Protein AF-A0A7V5R480-F1 (afdb_monomer)

Foldseek 3Di:
DVPVVVVVVVVVVVVPPDPDPDDDPDDDDPPPVPVVVVVLLVVLLVVLVVVVVVCVVVVVQVQEAEEDQEQQDQVDDDPVGHDPVSVSSSVSNQVNNVVVVHHYDPDDDPRYHYDDDHDDDDDDPPPDPDDDAQCPQLVVLVVVDDDDPDPPSVVSNVVSNVVSVVVVVVVD

Structure (mmCIF, N/CA/C/O backbone):
data_AF-A0A7V5R480-F1
#
_entry.id   AF-A0A7V5R480-F1
#
loop_
_atom_site.group_PDB
_atom_site.id
_atom_site.type_symbol
_atom_site.label_atom_id
_atom_site.label_alt_id
_atom_site.label_comp_id
_atom_site.label_asym_id
_atom_site.label_entity_id
_atom_site.label_seq_id
_atom_site.pdbx_PDB_ins_code
_atom_site.Cartn_x
_atom_site.Cartn_y
_atom_site.Cartn_z
_atom_site.occupancy
_atom_site.B_iso_or_equiv
_atom_site.auth_seq_id
_atom_site.auth_comp_id
_atom_site.auth_asym_id
_atom_site.auth_atom_id
_atom_site.pdbx_PDB_model_num
ATOM 1 N N . MET A 1 1 ? 41.348 -25.328 -59.068 1.00 50.47 1 MET A N 1
ATOM 2 C CA . MET A 1 1 ? 40.859 -25.604 -57.694 1.00 50.47 1 MET A CA 1
ATOM 3 C C . MET A 1 1 ? 39.945 -24.519 -57.096 1.00 50.47 1 MET A C 1
ATOM 5 O O . MET A 1 1 ? 39.160 -24.867 -56.230 1.00 50.47 1 MET A O 1
ATOM 9 N N . GLY A 1 2 ? 39.942 -23.255 -57.552 1.00 56.31 2 GLY A N 1
ATOM 10 C CA . GLY A 1 2 ? 39.141 -22.183 -56.912 1.00 56.31 2 GLY A CA 1
ATOM 11 C C . GLY A 1 2 ? 37.619 -22.189 -57.155 1.00 56.31 2 GLY A C 1
ATOM 12 O O . GLY A 1 2 ? 36.861 -21.689 -56.331 1.00 56.31 2 GLY A O 1
ATOM 13 N N . LYS A 1 3 ? 37.134 -22.790 -58.251 1.00 54.31 3 LYS A N 1
ATOM 14 C CA . LYS A 1 3 ? 35.715 -22.679 -58.655 1.00 54.31 3 LYS A 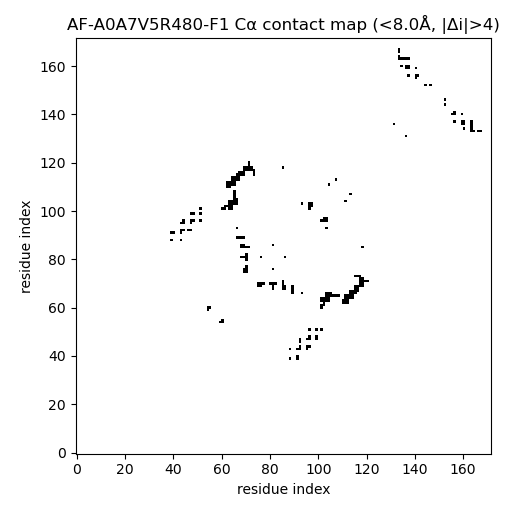CA 1
ATOM 15 C C . LYS A 1 3 ? 34.748 -23.516 -57.803 1.00 54.31 3 LYS A C 1
ATOM 17 O O . LYS A 1 3 ? 33.597 -23.137 -57.642 1.00 54.31 3 LYS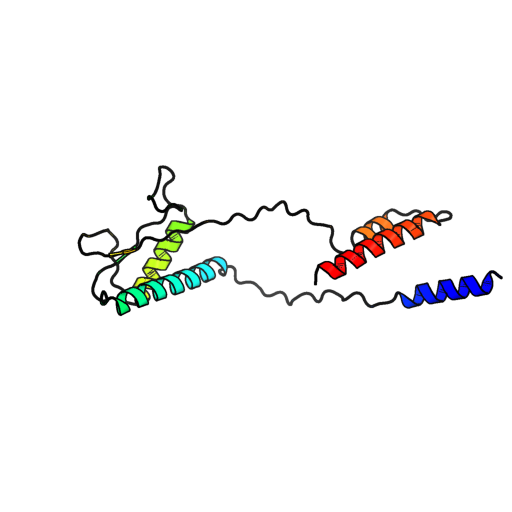 A O 1
ATOM 22 N N . ARG A 1 4 ? 35.233 -24.616 -57.210 1.00 59.25 4 ARG A N 1
ATOM 23 C CA . ARG A 1 4 ? 34.472 -25.446 -56.255 1.00 59.25 4 ARG A CA 1
ATOM 24 C C . ARG A 1 4 ? 34.374 -24.798 -54.869 1.00 59.25 4 ARG A C 1
ATOM 26 O O . ARG A 1 4 ? 33.351 -24.939 -54.216 1.00 59.25 4 ARG A O 1
ATOM 33 N N . TRP A 1 5 ? 35.393 -24.041 -54.459 1.00 59.22 5 TRP A N 1
ATOM 34 C CA . TRP A 1 5 ? 35.397 -23.334 -53.174 1.00 59.22 5 TRP A CA 1
ATOM 35 C C . TRP A 1 5 ? 34.466 -22.111 -53.189 1.00 59.22 5 TRP A C 1
ATOM 37 O O . TRP A 1 5 ? 33.709 -21.905 -52.246 1.00 59.22 5 TRP A O 1
ATOM 47 N N . LEU A 1 6 ? 34.422 -21.387 -54.315 1.00 63.50 6 LEU A N 1
ATOM 48 C CA . LEU A 1 6 ? 33.450 -20.310 -54.558 1.00 63.50 6 LEU A CA 1
ATOM 49 C C . LEU A 1 6 ? 31.994 -20.803 -54.519 1.00 63.50 6 LEU A C 1
ATOM 51 O O . LEU A 1 6 ? 31.127 -20.113 -53.993 1.00 63.50 6 LEU A O 1
ATOM 55 N N . LEU A 1 7 ? 31.731 -22.009 -55.032 1.00 65.56 7 LEU A N 1
ATOM 56 C CA . LEU A 1 7 ? 30.404 -22.631 -54.998 1.00 65.56 7 LEU A CA 1
ATOM 57 C C . LEU A 1 7 ? 29.980 -23.024 -53.576 1.00 65.56 7 LEU A C 1
ATOM 59 O O . LEU A 1 7 ? 28.844 -22.763 -53.196 1.00 65.56 7 LEU A O 1
ATOM 63 N N . CYS A 1 8 ? 30.886 -23.580 -52.767 1.00 64.81 8 CYS A N 1
ATOM 64 C CA . CYS A 1 8 ? 30.582 -23.889 -51.367 1.00 64.81 8 CYS A CA 1
ATOM 65 C C . CYS A 1 8 ? 30.339 -22.622 -50.531 1.00 64.81 8 CYS A C 1
ATOM 67 O O . CYS A 1 8 ? 29.415 -22.599 -49.723 1.00 64.81 8 CYS A O 1
ATOM 69 N N . LEU A 1 9 ? 31.112 -21.553 -50.758 1.00 67.25 9 LEU A N 1
ATOM 70 C CA . LEU A 1 9 ? 30.913 -20.268 -50.078 1.00 67.25 9 LEU A CA 1
ATOM 71 C C . LEU A 1 9 ? 29.559 -19.633 -50.448 1.00 67.25 9 LEU A C 1
ATOM 73 O O . LEU A 1 9 ? 28.859 -19.115 -49.581 1.00 67.25 9 LEU A O 1
ATOM 77 N N . ALA A 1 10 ? 29.159 -19.728 -51.720 1.00 65.44 10 ALA A N 1
ATOM 78 C CA . ALA A 1 10 ? 27.866 -19.237 -52.191 1.00 65.44 10 ALA A CA 1
ATOM 79 C C . ALA A 1 10 ? 26.682 -20.009 -51.579 1.00 65.44 10 ALA A C 1
ATOM 81 O O . ALA A 1 10 ? 25.678 -19.401 -51.222 1.00 65.44 10 ALA A O 1
ATOM 82 N N . VAL A 1 11 ? 26.802 -21.330 -51.402 1.00 66.19 11 VAL A N 1
ATOM 83 C CA . VAL A 1 11 ? 25.748 -22.156 -50.783 1.00 66.19 11 VAL A CA 1
ATOM 84 C C . VAL A 1 11 ? 25.563 -21.826 -49.296 1.00 66.19 11 VAL A C 1
ATOM 86 O O . VAL A 1 11 ? 24.430 -21.775 -48.824 1.00 66.19 11 VAL A O 1
ATOM 89 N N . VAL A 1 12 ? 26.643 -21.526 -48.566 1.00 65.69 12 VAL A N 1
ATOM 90 C CA . VAL A 1 12 ? 26.566 -21.124 -47.148 1.00 65.69 12 VAL A CA 1
ATOM 91 C C . VAL A 1 12 ? 25.926 -19.738 -46.980 1.00 65.69 12 VAL A C 1
ATOM 93 O O . VAL A 1 12 ? 25.145 -19.538 -46.054 1.00 65.69 12 VAL A O 1
ATOM 96 N N . LEU A 1 13 ? 26.178 -18.802 -47.903 1.00 61.88 13 LEU A N 1
ATOM 97 C CA . LEU A 1 13 ? 25.577 -17.459 -47.885 1.00 61.88 13 LEU A CA 1
ATOM 98 C C . LEU A 1 13 ? 24.061 -17.460 -48.148 1.00 61.88 13 LEU A C 1
ATOM 100 O O . LEU A 1 13 ? 23.354 -16.617 -47.604 1.00 61.88 13 LEU A O 1
ATOM 104 N N . VAL A 1 14 ? 23.546 -18.408 -48.939 1.00 62.72 14 VAL A N 1
ATOM 105 C CA . VAL A 1 14 ? 22.102 -18.506 -49.243 1.00 62.72 14 VAL A CA 1
ATOM 106 C C . VAL A 1 14 ? 21.334 -19.292 -48.167 1.00 62.72 14 VAL A C 1
ATOM 108 O O . VAL A 1 14 ? 20.139 -19.073 -47.977 1.00 62.72 14 VAL A O 1
ATOM 111 N N . ALA A 1 15 ? 22.006 -20.159 -47.404 1.00 59.59 15 ALA A N 1
ATOM 112 C CA . ALA A 1 15 ? 21.390 -20.908 -46.304 1.00 59.59 15 ALA A CA 1
ATOM 113 C C . ALA A 1 15 ? 21.104 -20.057 -45.045 1.00 59.59 15 ALA A C 1
ATOM 115 O O . ALA A 1 15 ? 20.364 -20.497 -44.169 1.00 59.59 15 ALA A O 1
ATOM 116 N N . GLY A 1 16 ? 21.648 -18.836 -44.958 1.00 53.25 16 GLY A N 1
ATOM 117 C CA . GLY A 1 16 ? 21.462 -17.911 -43.831 1.00 53.25 16 GLY A CA 1
ATOM 118 C C . GLY A 1 16 ? 20.161 -17.098 -43.846 1.00 53.25 16 GLY A C 1
ATOM 119 O O . GLY A 1 16 ? 19.945 -16.282 -42.954 1.00 53.25 16 GLY A O 1
ATOM 120 N N . CYS A 1 17 ? 19.271 -17.294 -44.824 1.00 57.28 17 CYS A N 1
ATOM 121 C CA . CYS A 1 17 ? 17.961 -16.637 -44.865 1.00 57.28 17 CYS A CA 1
ATOM 122 C C . CYS A 1 17 ? 16.957 -17.275 -43.881 1.00 57.28 17 CYS A C 1
ATOM 124 O O . CYS A 1 17 ? 15.856 -17.664 -44.270 1.00 57.28 17 CYS A O 1
ATOM 126 N N . SER A 1 18 ? 17.302 -17.383 -42.596 1.00 56.88 18 SER A N 1
ATOM 127 C CA . SER A 1 18 ? 16.302 -17.644 -41.560 1.00 56.88 18 SER A CA 1
ATOM 128 C C . SER A 1 18 ? 15.496 -16.366 -41.344 1.00 56.88 18 SER A C 1
ATOM 130 O O . SER A 1 18 ? 16.062 -15.317 -41.034 1.00 56.88 18 SER A O 1
ATOM 132 N N . ARG A 1 19 ? 14.174 -16.434 -41.535 1.00 56.41 19 ARG A N 1
ATOM 133 C CA . ARG A 1 19 ? 13.245 -15.341 -41.218 1.00 56.41 19 ARG A CA 1
ATOM 134 C C . ARG A 1 19 ? 13.451 -14.947 -39.753 1.00 56.41 19 ARG A C 1
ATOM 136 O O . ARG A 1 19 ? 13.057 -15.693 -38.863 1.00 56.41 19 ARG A O 1
ATOM 143 N N . ILE A 1 20 ? 14.076 -13.795 -39.519 1.00 56.69 20 ILE A N 1
ATOM 144 C CA . ILE A 1 20 ? 14.134 -13.178 -38.192 1.00 56.69 20 ILE A CA 1
ATOM 145 C C . ILE A 1 20 ? 12.674 -12.987 -37.756 1.00 56.69 20 ILE A C 1
ATOM 147 O O . ILE A 1 20 ? 11.904 -12.426 -38.545 1.00 56.69 20 ILE A O 1
ATOM 151 N N . PRO A 1 21 ? 12.254 -13.489 -36.580 1.00 52.66 21 PRO A N 1
ATOM 152 C CA . PRO A 1 21 ? 10.888 -13.311 -36.115 1.00 52.66 21 PRO A CA 1
ATOM 153 C C . PRO A 1 21 ? 10.589 -11.815 -36.062 1.00 52.66 21 PRO A C 1
ATOM 155 O O . PRO A 1 21 ? 11.196 -11.054 -35.312 1.00 52.66 21 PRO A O 1
ATOM 158 N N . GLN A 1 22 ? 9.697 -11.387 -36.951 1.00 56.41 22 GLN A N 1
ATOM 159 C CA . GLN A 1 22 ? 9.316 -9.995 -37.075 1.00 56.41 22 GLN A CA 1
ATOM 160 C C . GLN A 1 22 ? 8.467 -9.665 -35.841 1.00 56.41 22 GLN A C 1
ATOM 162 O O . GLN A 1 22 ? 7.468 -10.355 -35.618 1.00 56.41 22 GLN A O 1
ATOM 167 N N . PRO A 1 23 ? 8.848 -8.676 -35.014 1.00 49.12 23 PRO A N 1
ATOM 168 C CA . PRO A 1 23 ? 8.077 -8.339 -33.829 1.00 49.12 23 PRO A CA 1
ATOM 169 C C . PRO A 1 23 ? 6.687 -7.889 -34.278 1.00 49.12 23 PRO A C 1
ATOM 171 O O . PRO A 1 23 ? 6.529 -6.829 -34.884 1.00 49.12 23 PRO A O 1
ATOM 174 N N . SER A 1 24 ? 5.670 -8.711 -34.018 1.00 66.88 24 SER A N 1
ATOM 175 C CA . SER A 1 24 ? 4.284 -8.287 -34.157 1.00 66.88 24 SER A CA 1
ATOM 176 C C . SER A 1 24 ? 4.052 -7.210 -33.109 1.00 66.88 24 SER A C 1
ATOM 178 O O . SER A 1 24 ? 4.167 -7.480 -31.910 1.00 66.88 24 SER A O 1
ATOM 180 N N . SER A 1 25 ? 3.764 -5.983 -33.538 1.00 59.22 25 SER A N 1
ATOM 181 C CA . SER A 1 25 ? 3.315 -4.959 -32.608 1.00 59.22 25 SER A CA 1
ATOM 182 C C . SER A 1 25 ? 2.041 -5.466 -31.941 1.00 59.22 25 SER A C 1
ATOM 184 O O . SER A 1 25 ? 1.058 -5.795 -32.607 1.00 59.22 25 SER A O 1
ATOM 186 N N . TYR A 1 26 ? 2.068 -5.568 -30.612 1.00 61.66 26 TYR A N 1
ATOM 187 C CA . TYR A 1 26 ? 0.842 -5.749 -29.851 1.00 61.66 26 TYR A CA 1
ATOM 188 C C . TYR A 1 26 ? -0.124 -4.639 -30.265 1.00 61.66 26 TYR A C 1
ATOM 190 O O . TYR A 1 26 ? 0.265 -3.470 -30.358 1.00 61.66 26 TYR A O 1
ATOM 198 N N . SER A 1 27 ? -1.371 -5.007 -30.551 1.00 54.47 27 SER A N 1
ATOM 199 C CA . SER A 1 27 ? -2.434 -4.046 -30.825 1.00 54.47 27 SER A CA 1
ATOM 200 C C . SER A 1 27 ? -2.442 -2.994 -29.720 1.00 54.47 27 SER A C 1
ATOM 202 O O . SER A 1 27 ? -2.546 -3.339 -28.541 1.00 54.47 27 SER A O 1
ATOM 204 N N . PHE A 1 28 ? -2.282 -1.726 -30.100 1.00 55.00 28 PHE A N 1
ATOM 205 C CA . PHE A 1 28 ? -2.190 -0.611 -29.167 1.00 55.00 28 PHE A CA 1
ATOM 206 C C . PHE A 1 28 ? -3.502 -0.507 -28.379 1.00 55.00 28 PHE A C 1
ATOM 208 O O . PHE A 1 28 ? -4.503 0.005 -28.878 1.00 55.00 28 PHE A O 1
ATOM 215 N N . SER A 1 29 ? -3.511 -1.035 -27.156 1.00 64.81 29 SER A N 1
ATOM 216 C CA . SER A 1 29 ? -4.615 -0.841 -26.224 1.00 64.81 29 SER A CA 1
ATOM 217 C C . SER A 1 29 ? -4.439 0.526 -25.582 1.00 64.81 29 SER A C 1
ATOM 219 O O . SER A 1 29 ? -3.385 0.821 -25.014 1.00 64.81 29 SER A O 1
ATOM 221 N N . GLN A 1 30 ? -5.455 1.384 -25.678 1.00 59.59 30 GLN A N 1
ATOM 222 C CA . GLN A 1 30 ? -5.470 2.618 -24.905 1.00 59.59 30 GLN A CA 1
ATOM 223 C C . GLN A 1 30 ? -5.660 2.249 -23.437 1.00 59.59 30 GLN A C 1
ATOM 225 O O . GLN A 1 30 ? -6.773 2.041 -22.958 1.00 59.59 30 GLN A O 1
ATOM 230 N N . GLN A 1 31 ? -4.540 2.122 -22.733 1.00 55.81 31 GLN A N 1
ATOM 231 C CA . GLN A 1 31 ? -4.501 1.916 -21.298 1.00 55.81 31 GLN A CA 1
ATOM 232 C C . GLN A 1 31 ? -5.196 3.115 -20.645 1.00 55.81 31 GLN A C 1
ATOM 234 O O . GLN A 1 31 ? -4.633 4.210 -20.582 1.00 55.81 31 GLN A O 1
ATOM 239 N N . GLN A 1 32 ? -6.446 2.927 -20.211 1.00 54.09 32 GLN A N 1
ATOM 240 C CA . GLN A 1 32 ? -7.179 3.926 -19.439 1.00 54.09 32 GLN A CA 1
ATOM 241 C C . GLN A 1 32 ? -6.282 4.346 -18.274 1.00 54.09 32 GLN A C 1
ATOM 243 O O . GLN A 1 32 ? -5.910 3.521 -17.435 1.00 54.09 32 GLN A O 1
ATOM 248 N N . LYS A 1 33 ? -5.872 5.618 -18.240 1.00 51.94 33 LYS A N 1
ATOM 249 C CA . LYS A 1 33 ? -5.021 6.161 -17.176 1.00 51.94 33 LYS A CA 1
ATOM 250 C C . LYS A 1 33 ? -5.851 6.358 -15.901 1.00 51.94 33 LYS A C 1
ATOM 252 O O . LYS A 1 33 ? -6.131 7.468 -15.484 1.00 51.94 33 LYS A O 1
ATOM 257 N N . MET A 1 34 ? -6.239 5.230 -15.314 1.00 50.50 34 MET A N 1
ATOM 258 C CA . MET A 1 34 ? -6.670 5.017 -13.929 1.00 50.50 34 MET A CA 1
ATOM 259 C C . MET A 1 34 ? -6.157 3.667 -13.386 1.00 50.50 34 MET A C 1
ATOM 261 O O . MET A 1 34 ? -6.497 3.278 -12.273 1.00 50.50 34 MET A O 1
ATOM 265 N N . GLN A 1 35 ? -5.318 2.935 -14.133 1.00 59.31 35 GLN A N 1
ATOM 266 C CA . GLN A 1 35 ? -4.865 1.602 -13.715 1.00 59.31 35 GLN A CA 1
ATOM 267 C C . GLN A 1 35 ? -4.070 1.604 -12.405 1.00 59.31 35 GLN A C 1
ATOM 269 O O . GLN A 1 35 ? -4.233 0.692 -11.603 1.00 59.31 35 GLN A O 1
ATOM 274 N N . ALA A 1 36 ? -3.257 2.634 -12.146 1.00 66.44 36 ALA A N 1
ATOM 275 C CA . ALA A 1 36 ? -2.473 2.700 -10.912 1.00 66.44 36 ALA A CA 1
ATOM 276 C C . ALA A 1 36 ? -3.369 2.746 -9.658 1.00 66.44 36 ALA A C 1
ATOM 278 O O . ALA A 1 36 ? -3.137 1.985 -8.725 1.00 66.44 36 ALA A O 1
ATOM 279 N N . ALA A 1 37 ? -4.433 3.559 -9.676 1.00 73.06 37 ALA A N 1
ATOM 280 C CA . ALA A 1 37 ? -5.390 3.643 -8.571 1.00 73.06 37 ALA A CA 1
ATOM 281 C C . ALA A 1 37 ? -6.231 2.363 -8.437 1.00 73.06 37 ALA A C 1
ATOM 283 O O . ALA A 1 37 ? -6.454 1.882 -7.328 1.00 73.06 37 ALA A O 1
ATOM 284 N N . TYR A 1 38 ? -6.638 1.766 -9.563 1.00 82.88 38 TYR A N 1
ATOM 285 C CA . TYR A 1 38 ? -7.381 0.505 -9.554 1.00 82.88 38 TYR A CA 1
ATOM 286 C C . TYR A 1 38 ? -6.582 -0.635 -8.904 1.00 82.88 38 TYR A C 1
ATOM 288 O O . TYR A 1 38 ? -7.116 -1.374 -8.081 1.00 82.88 38 TYR A O 1
ATOM 296 N N . HIS A 1 39 ? -5.282 -0.751 -9.196 1.00 82.88 39 HIS A N 1
ATOM 297 C CA . HIS A 1 39 ? -4.436 -1.763 -8.558 1.00 82.88 39 HIS A CA 1
ATOM 298 C C . HIS A 1 39 ? -4.341 -1.586 -7.038 1.00 82.88 39 HIS A C 1
ATOM 300 O O . HIS A 1 39 ? -4.330 -2.578 -6.309 1.00 82.88 39 HIS A O 1
ATOM 306 N N . TRP A 1 40 ? -4.317 -0.347 -6.541 1.00 86.62 40 TRP A N 1
ATOM 307 C CA . TRP A 1 40 ? -4.338 -0.090 -5.098 1.00 86.62 40 TRP A CA 1
ATOM 308 C C . TRP A 1 40 ? -5.671 -0.497 -4.483 1.00 86.62 40 TRP A C 1
ATOM 310 O O . TRP A 1 40 ? -5.691 -1.034 -3.380 1.00 86.62 40 TRP A O 1
ATOM 320 N N . GLN A 1 41 ? -6.771 -0.308 -5.213 1.00 89.56 41 GLN A N 1
ATOM 321 C CA . GLN A 1 41 ? -8.104 -0.697 -4.764 1.00 89.56 41 GLN A CA 1
ATOM 322 C C . GLN A 1 41 ? -8.249 -2.207 -4.639 1.00 89.56 41 GLN A C 1
ATOM 324 O O . GLN A 1 41 ? -8.817 -2.670 -3.654 1.00 89.56 41 GLN A O 1
ATOM 329 N N . VAL A 1 42 ? -7.696 -2.966 -5.587 1.00 91.81 42 VAL A N 1
ATOM 330 C CA . VAL A 1 42 ? -7.648 -4.431 -5.506 1.00 91.81 42 VAL A CA 1
ATOM 331 C C . VAL A 1 42 ? -6.853 -4.877 -4.277 1.00 91.81 42 VAL A C 1
ATOM 333 O O . VAL A 1 42 ? -7.334 -5.716 -3.522 1.00 91.81 42 VAL A O 1
ATOM 336 N N . LEU A 1 43 ? -5.682 -4.277 -4.031 1.00 90.75 43 LEU A N 1
ATOM 337 C CA . LEU A 1 43 ? -4.859 -4.605 -2.863 1.00 90.75 43 LEU A CA 1
ATOM 338 C C . LEU A 1 43 ? -5.558 -4.246 -1.542 1.00 90.75 43 LEU A C 1
ATOM 340 O O . LEU A 1 43 ? -5.567 -5.042 -0.612 1.00 90.75 43 LEU A O 1
ATOM 344 N N . ALA A 1 44 ? -6.163 -3.062 -1.453 1.00 93.44 44 ALA A N 1
ATOM 345 C CA . ALA A 1 44 ? -6.899 -2.641 -0.264 1.00 93.44 44 ALA A CA 1
ATOM 346 C C . ALA A 1 44 ? -8.125 -3.527 -0.005 1.00 93.44 44 ALA A C 1
ATOM 348 O O . ALA A 1 44 ? -8.444 -3.798 1.148 1.00 93.44 44 ALA A O 1
ATOM 349 N N . ASN A 1 45 ? -8.792 -3.994 -1.064 1.00 95.50 45 ASN A N 1
ATOM 350 C CA . ASN A 1 45 ? -9.914 -4.919 -0.958 1.00 95.50 45 ASN A CA 1
ATOM 351 C C . ASN A 1 45 ? -9.476 -6.284 -0.408 1.00 95.50 45 ASN A C 1
ATOM 353 O O . ASN A 1 45 ? -10.117 -6.799 0.498 1.00 95.50 45 ASN A O 1
ATOM 357 N N . ASP A 1 46 ? -8.365 -6.829 -0.907 1.00 95.50 46 ASP A N 1
ATOM 358 C CA . ASP A 1 46 ? -7.781 -8.087 -0.417 1.00 95.50 46 ASP A CA 1
ATOM 359 C C . ASP A 1 46 ? -7.371 -7.992 1.064 1.00 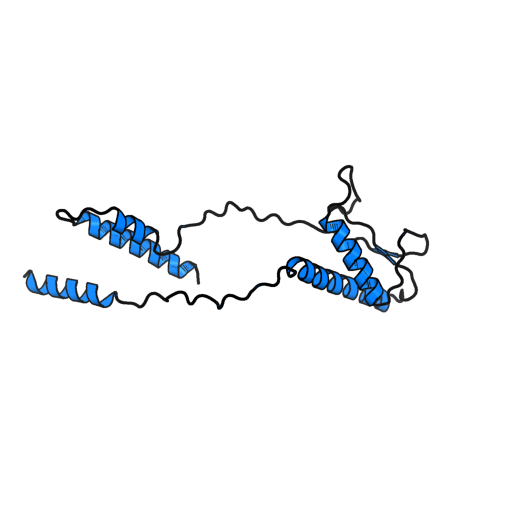95.50 46 ASP A C 1
ATOM 361 O O . ASP A 1 46 ? -7.724 -8.843 1.881 1.00 95.50 46 ASP A O 1
ATOM 365 N N . VAL A 1 47 ? -6.708 -6.897 1.451 1.00 94.44 47 VAL A N 1
ATOM 366 C CA . VAL A 1 47 ? -6.331 -6.657 2.853 1.00 94.44 47 VAL A CA 1
ATOM 367 C C . VAL A 1 47 ? -7.567 -6.484 3.742 1.00 94.44 47 VAL A C 1
ATOM 369 O O . VAL A 1 47 ? -7.598 -7.011 4.854 1.00 94.44 47 VAL A O 1
ATOM 372 N N . ALA A 1 48 ? -8.597 -5.775 3.275 1.00 95.75 48 ALA A N 1
ATOM 373 C CA . ALA A 1 48 ? -9.842 -5.609 4.021 1.00 95.75 48 ALA A CA 1
ATOM 374 C C . ALA A 1 48 ? -10.592 -6.939 4.203 1.00 95.75 48 ALA A C 1
ATOM 376 O O . ALA A 1 48 ? -11.078 -7.200 5.303 1.00 95.75 48 ALA A O 1
ATOM 377 N N . ASP A 1 49 ? -10.627 -7.799 3.181 1.00 96.12 49 ASP A N 1
ATOM 378 C CA . ASP A 1 49 ? -11.207 -9.144 3.271 1.00 96.12 49 ASP A CA 1
ATOM 379 C C . ASP A 1 49 ? -10.441 -10.018 4.274 1.00 96.12 49 ASP A C 1
ATOM 381 O O . ASP A 1 49 ? -11.028 -10.659 5.151 1.00 96.12 49 ASP A O 1
ATOM 385 N N . GLN A 1 50 ? -9.105 -9.958 4.247 1.00 95.19 50 GLN A N 1
ATOM 386 C CA . GLN A 1 50 ? -8.275 -10.649 5.228 1.00 95.19 50 GLN A CA 1
ATOM 387 C C . GLN A 1 50 ? -8.558 -10.161 6.657 1.00 95.19 50 GLN A C 1
ATOM 389 O O . GLN A 1 50 ? -8.715 -10.981 7.562 1.00 95.19 50 GLN A O 1
ATOM 394 N N . ILE A 1 51 ? -8.684 -8.851 6.880 1.00 94.31 51 ILE A N 1
ATOM 395 C CA . ILE A 1 51 ? -9.045 -8.306 8.197 1.00 94.31 51 ILE A CA 1
ATOM 396 C C . ILE A 1 51 ? -10.441 -8.786 8.605 1.00 94.31 51 ILE A C 1
ATOM 398 O O . ILE A 1 51 ? -10.608 -9.285 9.718 1.00 94.31 51 ILE A O 1
ATOM 402 N N . ASN A 1 52 ? -11.426 -8.685 7.713 1.00 94.81 52 ASN A N 1
ATOM 403 C CA . ASN A 1 52 ? -12.799 -9.101 7.978 1.00 94.81 52 ASN A CA 1
ATOM 404 C C . ASN A 1 52 ? -12.876 -10.590 8.352 1.00 94.81 52 ASN A C 1
ATOM 406 O O . ASN A 1 52 ? -13.468 -10.943 9.369 1.00 94.81 52 ASN A O 1
ATOM 410 N N . SER A 1 53 ? -12.196 -11.468 7.612 1.00 95.06 53 SER A N 1
ATOM 411 C CA . SER A 1 53 ? -12.143 -12.904 7.922 1.00 95.06 53 SER A CA 1
ATOM 412 C C . SER A 1 53 ? -11.530 -13.197 9.302 1.00 95.06 53 SER A C 1
ATOM 414 O O . SER A 1 53 ? -12.010 -14.067 10.039 1.00 95.06 53 SER A O 1
ATOM 416 N N . VAL A 1 54 ? -10.512 -12.432 9.716 1.00 94.25 54 VAL A N 1
ATOM 417 C CA . VAL A 1 54 ? -9.925 -12.532 11.060 1.00 94.25 54 VAL A CA 1
ATOM 418 C C . VAL A 1 54 ? -10.900 -12.039 12.132 1.00 94.25 54 VAL A C 1
ATOM 420 O O . VAL A 1 54 ? -11.010 -12.667 13.186 1.00 94.25 54 VAL A O 1
ATOM 423 N N . LEU A 1 55 ? -11.637 -10.956 11.882 1.00 93.62 55 LEU A N 1
ATOM 424 C CA . LEU A 1 55 ? -12.647 -10.449 12.816 1.00 93.62 55 LEU A CA 1
ATOM 425 C C . LEU A 1 55 ? -13.798 -11.443 12.987 1.00 93.62 55 LEU A C 1
ATOM 427 O O . LEU A 1 55 ? -14.179 -11.738 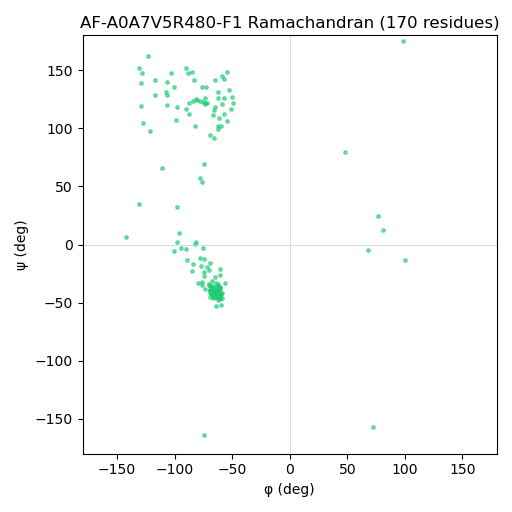14.119 1.00 93.62 55 LEU A O 1
ATOM 431 N N . VAL A 1 56 ? -14.290 -12.019 11.887 1.00 93.56 56 VAL A N 1
ATOM 432 C CA . VAL A 1 56 ? -15.331 -13.056 11.886 1.00 93.56 56 VAL A CA 1
ATOM 433 C C . VAL A 1 56 ? -14.864 -14.281 12.673 1.00 93.56 56 VAL A C 1
ATOM 435 O O . VAL A 1 56 ? -15.545 -14.718 13.597 1.00 93.56 56 VAL A O 1
ATOM 438 N N . SER A 1 57 ? -13.680 -14.813 12.355 1.00 94.00 57 SER A N 1
ATOM 439 C CA . SER A 1 57 ? -13.158 -16.029 13.000 1.00 94.00 57 SER A CA 1
ATOM 440 C C . SER A 1 57 ? -12.880 -15.858 14.494 1.00 94.00 57 SER A C 1
ATOM 442 O O . SER A 1 57 ? -12.972 -16.825 15.248 1.00 94.00 57 SER A O 1
ATOM 444 N N . ARG A 1 58 ? -12.565 -14.637 14.938 1.00 93.19 58 ARG A N 1
ATOM 445 C CA . ARG A 1 58 ? -12.330 -14.316 16.352 1.00 93.19 58 ARG A CA 1
ATOM 446 C C . ARG A 1 58 ? -13.566 -13.788 17.089 1.00 93.19 58 ARG A C 1
ATOM 448 O O . ARG A 1 58 ? -13.475 -13.559 18.291 1.00 93.19 58 ARG A O 1
ATOM 455 N N . GLY A 1 59 ? -14.700 -13.613 16.407 1.00 91.06 59 GLY A N 1
ATOM 456 C CA . GLY A 1 59 ? -15.954 -13.150 17.011 1.00 91.06 59 GLY A CA 1
ATOM 457 C C . GLY A 1 59 ? -16.018 -11.645 17.311 1.00 91.06 59 GLY A C 1
ATOM 458 O O . GLY A 1 59 ? -16.776 -11.237 18.183 1.00 91.06 59 GLY A O 1
ATOM 459 N N . TYR A 1 60 ? -15.250 -10.812 16.603 1.00 91.06 60 TYR A N 1
ATOM 460 C CA . TYR A 1 60 ? -15.190 -9.352 16.793 1.00 91.06 60 TYR A CA 1
ATOM 461 C C . TYR A 1 60 ? -16.064 -8.559 15.802 1.00 91.06 60 TYR A C 1
ATOM 463 O O . TYR A 1 60 ? -15.710 -7.445 15.425 1.00 91.06 60 TYR A O 1
ATOM 471 N N . LEU A 1 61 ? -17.203 -9.109 15.372 1.00 86.31 61 LEU A N 1
ATOM 472 C CA . LEU A 1 61 ? -18.061 -8.502 14.338 1.00 86.31 61 LEU A CA 1
ATOM 473 C C . LEU A 1 61 ? -18.602 -7.116 14.725 1.00 86.31 61 LEU A C 1
ATOM 475 O O . LEU A 1 61 ? -18.614 -6.207 13.902 1.00 86.31 61 LEU A O 1
ATOM 479 N N . ASP A 1 62 ? -18.994 -6.943 15.989 1.00 87.81 62 ASP A N 1
ATOM 480 C CA . ASP A 1 62 ? -19.567 -5.686 16.490 1.00 87.81 62 ASP A CA 1
ATOM 481 C C . ASP A 1 62 ? -18.509 -4.718 17.042 1.00 87.81 62 ASP A C 1
ATOM 483 O O . ASP A 1 62 ? -18.827 -3.606 17.470 1.00 87.81 62 ASP A O 1
ATOM 487 N N . THR A 1 63 ? -17.239 -5.135 17.081 1.00 90.56 63 THR A N 1
ATOM 488 C CA . THR A 1 63 ? -16.181 -4.328 17.693 1.00 90.56 63 THR A CA 1
ATOM 489 C C . THR A 1 63 ? -15.656 -3.307 16.689 1.00 90.56 63 THR A C 1
ATOM 491 O O . THR A 1 63 ? -15.187 -3.698 15.618 1.00 90.56 63 THR A O 1
ATOM 494 N N . PRO A 1 64 ? -15.690 -2.000 17.007 1.00 92.88 64 PRO A N 1
ATOM 495 C CA . PRO A 1 64 ? -15.235 -0.987 16.077 1.00 92.88 64 PRO A CA 1
ATOM 496 C C . PRO A 1 64 ? -13.737 -1.108 15.790 1.00 92.88 64 PRO A C 1
ATOM 498 O O . PRO A 1 64 ? -12.931 -1.333 16.690 1.00 92.88 64 PRO A O 1
ATOM 501 N N . VAL A 1 65 ? -13.348 -0.875 14.543 1.00 94.38 65 VAL A N 1
ATOM 502 C CA . VAL A 1 65 ? -11.959 -0.887 14.091 1.00 94.38 65 VAL A CA 1
ATOM 503 C C . VAL A 1 65 ? -11.482 0.535 13.812 1.00 94.38 65 VAL A C 1
ATOM 505 O O . VAL A 1 65 ? -12.131 1.311 13.113 1.00 94.38 65 VAL A O 1
ATOM 508 N N . TYR A 1 66 ? -10.319 0.880 14.348 1.00 94.56 66 TYR A N 1
ATOM 509 C CA . TYR A 1 66 ? -9.572 2.081 14.007 1.00 94.56 66 TYR A CA 1
ATOM 510 C C . TYR A 1 66 ? -8.354 1.693 13.166 1.00 94.56 66 TYR A C 1
ATOM 512 O O . TYR A 1 66 ? -7.483 0.944 13.618 1.00 94.56 66 TYR A O 1
ATOM 520 N N . VAL A 1 67 ? -8.280 2.220 11.946 1.00 93.31 67 VAL A N 1
ATOM 521 C CA . VAL A 1 67 ? -7.139 2.009 11.053 1.00 93.31 67 VAL A CA 1
ATOM 522 C C . VAL A 1 67 ? -6.088 3.075 11.348 1.00 93.31 67 VAL A C 1
ATOM 524 O O . VAL A 1 67 ? -6.290 4.263 11.102 1.00 93.31 67 VAL A O 1
ATOM 527 N N . LYS A 1 68 ? -4.941 2.662 11.884 1.00 90.25 68 LYS A N 1
ATOM 528 C CA . LYS A 1 68 ? -3.832 3.573 12.173 1.00 90.25 68 LYS A CA 1
ATOM 529 C C . LYS A 1 68 ? -3.108 3.934 10.874 1.00 90.25 68 LYS A C 1
ATOM 531 O O . LYS A 1 68 ? -2.814 3.053 10.073 1.00 90.25 68 LYS A O 1
ATOM 536 N N . HIS A 1 69 ? -2.789 5.212 10.671 1.00 87.19 69 HIS A N 1
ATOM 537 C CA . HIS A 1 69 ? -1.956 5.626 9.539 1.00 87.19 69 HIS A CA 1
ATOM 538 C C . HIS A 1 69 ? -0.558 4.996 9.618 1.00 87.19 69 HIS A C 1
ATOM 540 O O . HIS A 1 69 ? 0.104 5.052 10.661 1.00 87.19 69 HIS A O 1
ATOM 546 N N . SER A 1 70 ? -0.122 4.408 8.502 1.00 82.56 70 SER A N 1
ATOM 547 C CA . SER A 1 70 ? 1.243 3.911 8.330 1.00 82.56 70 SER A CA 1
ATOM 548 C C . SER A 1 70 ? 2.160 5.040 7.868 1.00 82.56 70 SER A C 1
ATOM 550 O O . SER A 1 70 ? 1.727 5.951 7.174 1.00 82.56 70 SER A O 1
ATOM 552 N N . CYS A 1 71 ? 3.426 4.977 8.264 1.00 78.31 71 CYS A N 1
ATOM 553 C CA . CYS A 1 71 ? 4.466 5.931 7.861 1.00 78.31 71 CYS A CA 1
ATOM 554 C C . CYS A 1 71 ? 5.714 5.189 7.368 1.00 78.31 71 CYS A C 1
ATOM 556 O O . CYS A 1 71 ? 6.847 5.539 7.695 1.00 78.31 71 CYS A O 1
ATOM 558 N N . GLY A 1 72 ? 5.506 4.047 6.707 1.00 70.56 72 GLY A N 1
ATOM 559 C CA . GLY A 1 72 ? 6.563 3.121 6.288 1.00 70.56 72 GLY A CA 1
ATOM 560 C C . GLY A 1 72 ? 7.301 2.384 7.420 1.00 70.56 72 GLY A C 1
ATOM 561 O O . GLY A 1 72 ? 8.135 1.511 7.156 1.00 70.56 72 GLY A O 1
ATOM 562 N N . GLN A 1 73 ? 7.004 2.694 8.686 1.00 65.69 73 GLN A N 1
ATOM 563 C CA . GLN A 1 73 ? 7.683 2.154 9.865 1.00 65.69 73 GLN A CA 1
ATOM 564 C C . GLN A 1 73 ? 6.686 1.605 10.899 1.00 65.69 73 GLN A C 1
ATOM 566 O O . GLN A 1 73 ? 5.679 2.252 11.183 1.00 65.69 73 GLN A O 1
ATOM 571 N N . PRO A 1 74 ? 6.982 0.451 11.530 1.00 59.28 74 PRO A N 1
ATOM 572 C CA . PRO A 1 74 ? 6.096 -0.160 12.527 1.00 59.28 74 PRO A CA 1
ATOM 573 C C . PRO A 1 74 ? 6.025 0.632 13.847 1.00 59.28 74 PRO A C 1
ATOM 575 O O . PRO A 1 74 ? 5.060 0.513 14.595 1.00 59.28 74 PRO A O 1
ATOM 578 N N . ALA A 1 75 ? 7.033 1.459 14.146 1.00 64.94 75 ALA A N 1
ATOM 579 C CA . ALA A 1 75 ? 7.130 2.201 15.406 1.00 64.94 75 ALA A CA 1
ATOM 580 C C . ALA A 1 75 ? 6.302 3.504 15.437 1.00 64.94 75 ALA A C 1
ATOM 582 O O . ALA A 1 75 ? 6.282 4.193 16.456 1.00 64.94 75 ALA A O 1
ATOM 583 N N . GLY A 1 76 ? 5.588 3.827 14.354 1.00 66.88 76 GLY A N 1
ATOM 584 C CA . GLY A 1 76 ? 4.843 5.076 14.200 1.00 66.88 76 GLY A CA 1
ATOM 585 C C . GLY A 1 76 ? 5.592 6.128 13.383 1.00 66.88 76 GLY A C 1
ATOM 586 O O . GLY A 1 76 ? 6.728 5.933 12.959 1.00 66.88 76 GLY A O 1
ATOM 587 N N . CYS A 1 77 ? 4.906 7.237 13.129 1.00 72.44 77 CYS A N 1
ATOM 588 C CA . CYS A 1 77 ? 5.393 8.309 12.272 1.00 72.44 77 CYS A CA 1
ATOM 589 C C . CYS A 1 77 ? 6.462 9.134 12.989 1.00 72.44 77 CYS A C 1
ATOM 591 O O . CYS A 1 77 ? 6.220 9.673 14.070 1.00 72.44 77 CYS A O 1
ATOM 593 N N . GLY A 1 78 ? 7.649 9.224 12.386 1.00 70.81 78 GLY A N 1
ATOM 594 C CA . GLY A 1 78 ? 8.701 10.139 12.822 1.00 70.81 78 GLY A CA 1
ATOM 595 C C . GLY A 1 78 ? 8.392 11.593 12.445 1.00 70.81 78 GLY A C 1
ATOM 596 O O . GLY A 1 78 ? 7.277 11.940 12.063 1.00 70.81 78 GLY A O 1
ATOM 597 N N . LYS A 1 79 ? 9.415 12.455 12.491 1.00 71.62 79 LYS A N 1
ATOM 598 C CA . LYS A 1 79 ? 9.291 13.879 12.110 1.00 71.62 79 LYS A CA 1
ATOM 599 C C . LYS A 1 79 ? 8.862 14.095 10.654 1.00 71.62 79 LYS A C 1
ATOM 601 O O . LYS A 1 79 ? 8.378 15.170 10.328 1.00 71.62 79 LYS A O 1
ATOM 606 N N . GLU A 1 80 ? 9.064 13.092 9.805 1.00 70.38 80 GLU A N 1
ATOM 607 C CA . GLU A 1 80 ? 8.760 13.136 8.371 1.00 70.38 80 GLU A CA 1
ATOM 608 C C . GLU A 1 80 ? 7.261 12.959 8.062 1.00 70.38 80 GLU A C 1
ATOM 610 O O . GLU A 1 80 ? 6.844 13.260 6.950 1.00 70.38 80 GLU A O 1
ATOM 615 N N . GLY A 1 81 ? 6.440 12.557 9.044 1.00 75.81 81 GLY A N 1
ATOM 616 C CA . GLY A 1 81 ? 4.989 12.420 8.871 1.00 75.81 81 GLY A CA 1
ATOM 617 C C . GLY A 1 81 ? 4.574 11.221 8.011 1.00 75.81 81 GLY A C 1
ATOM 618 O O . GLY A 1 81 ? 5.295 10.226 7.933 1.00 75.81 81 GLY A O 1
ATOM 619 N N . THR A 1 82 ? 3.375 11.302 7.425 1.00 77.25 82 THR A N 1
ATOM 620 C CA . THR A 1 82 ? 2.812 10.321 6.483 1.00 77.25 82 THR A CA 1
ATOM 621 C C . THR A 1 82 ? 3.217 10.644 5.048 1.00 77.25 82 THR A C 1
ATOM 623 O O . THR A 1 82 ? 3.344 11.807 4.668 1.00 77.25 82 THR A O 1
ATOM 626 N N . PHE A 1 83 ? 3.383 9.613 4.221 1.00 81.94 83 PHE A N 1
ATOM 627 C CA . PHE A 1 83 ? 3.607 9.779 2.785 1.00 81.94 83 PHE A CA 1
ATOM 628 C C . PHE A 1 83 ? 2.268 9.800 2.033 1.00 81.94 83 PHE A C 1
ATOM 630 O O . PHE A 1 83 ? 1.318 9.139 2.442 1.00 81.94 83 PHE A O 1
ATOM 637 N N . ALA A 1 84 ? 2.203 10.485 0.884 1.00 84.31 84 ALA A N 1
ATOM 638 C CA . ALA A 1 84 ? 0.967 10.600 0.093 1.00 84.31 84 ALA A CA 1
ATOM 639 C C . ALA A 1 84 ? 0.358 9.238 -0.300 1.00 84.31 84 ALA A C 1
ATOM 641 O O . ALA A 1 84 ? -0.858 9.088 -0.375 1.00 84.31 84 ALA A O 1
ATOM 642 N N . PHE A 1 85 ? 1.206 8.232 -0.536 1.00 83.62 85 PHE A N 1
ATOM 643 C CA . PHE A 1 85 ? 0.746 6.869 -0.797 1.00 83.62 85 PHE A CA 1
ATOM 644 C C . PHE A 1 85 ? 0.127 6.213 0.445 1.00 83.62 85 PHE A C 1
ATOM 646 O O . PHE A 1 85 ? -0.900 5.551 0.330 1.00 83.62 85 PHE A O 1
ATOM 653 N N . ASP A 1 86 ? 0.729 6.405 1.622 1.00 86.94 86 ASP A N 1
ATOM 654 C CA . ASP A 1 86 ? 0.233 5.815 2.866 1.00 86.94 86 ASP A CA 1
ATOM 655 C C . ASP A 1 86 ? -1.136 6.379 3.250 1.00 86.94 86 ASP A C 1
ATOM 657 O O . ASP A 1 86 ? -2.002 5.622 3.687 1.00 86.94 86 ASP A O 1
ATOM 661 N N . GLU A 1 87 ? -1.327 7.686 3.053 1.00 88.50 87 GLU A N 1
ATOM 662 C CA . GLU A 1 87 ? -2.590 8.393 3.283 1.00 88.50 87 GLU A CA 1
ATOM 663 C C . GLU A 1 87 ? -3.682 7.885 2.332 1.00 88.50 87 GLU A C 1
ATOM 665 O O . GLU A 1 87 ? -4.710 7.381 2.779 1.00 88.50 87 GLU A O 1
ATOM 670 N N . ALA A 1 88 ? -3.409 7.875 1.021 1.00 89.38 88 ALA A N 1
ATOM 671 C CA . ALA A 1 88 ? -4.362 7.382 0.029 1.00 89.38 88 ALA A CA 1
ATOM 672 C C . ALA A 1 88 ? -4.723 5.898 0.232 1.00 89.38 88 ALA A C 1
ATOM 674 O O . ALA A 1 88 ? -5.878 5.505 0.059 1.00 89.38 88 ALA A O 1
ATOM 675 N N . PHE A 1 89 ? -3.753 5.056 0.605 1.00 90.56 89 PHE A N 1
ATOM 676 C CA . PHE A 1 89 ? -4.024 3.651 0.907 1.00 90.56 89 PHE A CA 1
ATOM 677 C C . PHE A 1 89 ? -4.817 3.486 2.210 1.00 90.56 89 PHE A C 1
ATOM 679 O O . PHE A 1 89 ? -5.662 2.595 2.284 1.00 90.56 89 PHE A O 1
ATOM 686 N N . ASN A 1 90 ? -4.592 4.337 3.219 1.00 92.44 90 ASN A N 1
ATOM 687 C CA . ASN A 1 90 ? -5.380 4.326 4.452 1.00 92.44 90 ASN A CA 1
ATOM 688 C C . ASN A 1 90 ? -6.861 4.603 4.180 1.00 92.44 90 ASN A C 1
ATOM 690 O O . ASN A 1 90 ? -7.723 3.861 4.657 1.00 92.44 90 ASN A O 1
ATOM 694 N N . ASP A 1 91 ? -7.143 5.633 3.382 1.00 92.56 91 ASP A N 1
ATOM 695 C CA . ASP A 1 91 ? -8.502 6.017 3.000 1.00 92.56 91 ASP A CA 1
ATOM 696 C C . ASP A 1 91 ? -9.193 4.893 2.230 1.00 92.56 91 ASP A C 1
ATOM 698 O O . ASP A 1 91 ? -10.356 4.559 2.480 1.00 92.56 91 ASP A O 1
ATOM 702 N N . LEU A 1 92 ? -8.455 4.263 1.317 1.00 93.44 92 LEU A N 1
ATOM 703 C CA . LEU A 1 92 ? -8.951 3.159 0.514 1.00 93.44 92 LEU A CA 1
ATOM 704 C C . LEU A 1 92 ? -9.237 1.923 1.367 1.00 93.44 92 LEU A C 1
ATOM 706 O O . LEU A 1 92 ? -10.312 1.344 1.246 1.00 93.44 92 LEU A O 1
ATOM 710 N N . LEU A 1 93 ? -8.320 1.550 2.262 1.00 94.25 93 LEU A N 1
ATOM 711 C CA . LEU A 1 93 ? -8.504 0.435 3.188 1.00 94.25 93 LEU A CA 1
ATOM 712 C C . LEU A 1 93 ? -9.698 0.677 4.117 1.00 94.25 93 LEU A C 1
ATOM 714 O O . LEU A 1 93 ? -10.535 -0.207 4.282 1.00 94.25 93 LEU A O 1
ATOM 718 N N . THR A 1 94 ? -9.815 1.883 4.674 1.00 95.19 94 THR A N 1
ATOM 719 C CA . THR A 1 94 ? -10.948 2.270 5.526 1.00 95.19 94 THR A CA 1
ATOM 720 C C . THR A 1 9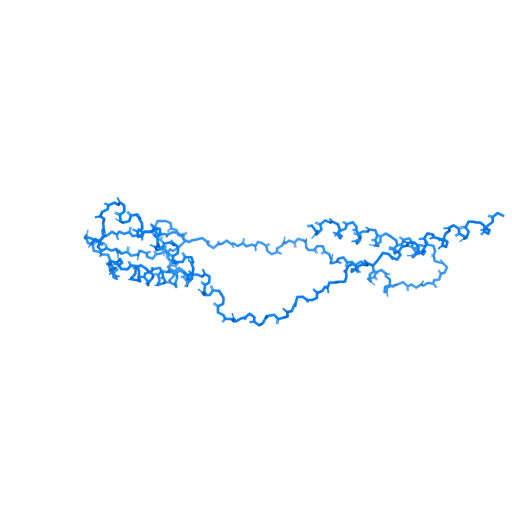4 ? -12.263 2.193 4.753 1.00 95.19 94 THR A C 1
ATOM 722 O O . THR A 1 94 ? -13.231 1.619 5.246 1.00 95.19 94 THR A O 1
ATOM 725 N N . SER A 1 95 ? -12.286 2.686 3.512 1.00 95.56 95 SER A N 1
ATOM 726 C CA . SER A 1 95 ? -13.460 2.597 2.637 1.00 95.56 95 SER A CA 1
ATOM 727 C C . SER A 1 95 ? -13.846 1.145 2.345 1.00 95.56 95 SER A C 1
ATOM 729 O O . SER A 1 95 ? -15.026 0.808 2.390 1.00 95.56 95 SER A O 1
ATOM 731 N N . GLN A 1 96 ? -12.873 0.264 2.088 1.00 95.62 96 GLN A N 1
ATOM 732 C CA . GLN A 1 96 ? -13.162 -1.151 1.845 1.00 95.62 96 GLN A CA 1
ATOM 733 C C . GLN A 1 96 ? -13.654 -1.870 3.102 1.00 95.62 96 GLN A C 1
ATOM 735 O O . GLN A 1 96 ? -14.607 -2.634 3.015 1.00 95.62 96 GLN A O 1
ATOM 740 N N . LEU A 1 97 ? -13.093 -1.584 4.279 1.00 95.06 97 LEU A N 1
ATOM 741 C CA . LEU A 1 97 ? -13.604 -2.127 5.543 1.00 95.06 97 LEU A CA 1
ATOM 742 C C . LEU A 1 97 ? -15.069 -1.732 5.779 1.00 95.06 97 LEU A C 1
ATOM 744 O O . LEU A 1 97 ? -15.877 -2.583 6.148 1.00 95.06 97 LEU A O 1
ATOM 748 N N . VAL A 1 98 ? -15.432 -0.479 5.486 1.00 94.88 98 VAL A N 1
ATOM 749 C CA . VAL A 1 98 ? -16.831 -0.024 5.524 1.00 94.88 98 VAL A CA 1
ATOM 750 C C . VAL A 1 98 ? -17.689 -0.780 4.505 1.00 94.88 98 VAL A C 1
ATOM 752 O O . VAL A 1 98 ? -18.790 -1.206 4.849 1.00 94.88 98 VAL A O 1
ATOM 755 N N . ASN A 1 99 ? -17.192 -1.008 3.284 1.00 95.25 99 ASN A N 1
ATOM 756 C CA . ASN A 1 99 ? -17.906 -1.787 2.263 1.00 95.25 99 ASN A CA 1
ATOM 757 C C . ASN A 1 99 ? -18.145 -3.246 2.689 1.00 95.25 99 ASN A C 1
ATOM 759 O O . ASN A 1 99 ? -19.189 -3.808 2.367 1.00 95.25 99 ASN A O 1
ATOM 763 N N . PHE A 1 100 ? -17.218 -3.844 3.443 1.00 93.12 100 PHE A N 1
ATOM 764 C CA . PHE A 1 100 ? -17.382 -5.171 4.050 1.00 93.12 100 PHE A CA 1
ATOM 765 C C . PHE A 1 100 ? -18.314 -5.179 5.275 1.00 93.12 100 PHE A C 1
ATOM 767 O O . PHE A 1 100 ? -18.586 -6.245 5.825 1.00 93.12 100 PHE A O 1
ATOM 774 N N . GLY A 1 101 ? -18.825 -4.020 5.701 1.00 92.81 101 GLY A N 1
ATOM 775 C CA . GLY A 1 101 ? -19.711 -3.890 6.857 1.00 92.81 101 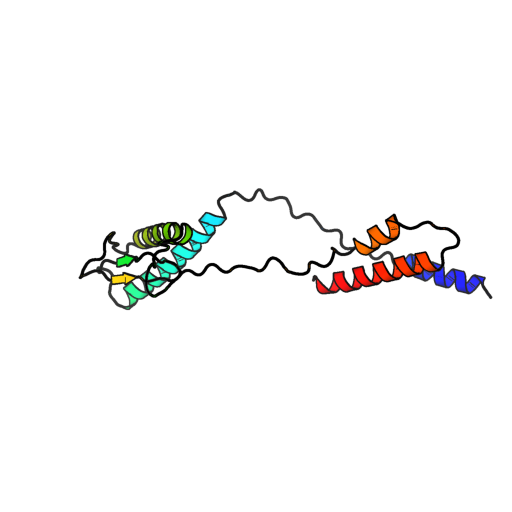GLY A CA 1
ATOM 776 C C . GLY A 1 101 ? -18.985 -3.873 8.204 1.00 92.81 101 GLY A C 1
ATOM 777 O O . GLY A 1 101 ? -19.636 -3.984 9.241 1.00 92.81 101 GLY A O 1
ATOM 778 N N . VAL A 1 102 ? -17.658 -3.716 8.215 1.00 93.56 102 VAL A N 1
ATOM 779 C CA . VAL A 1 102 ? -16.882 -3.605 9.455 1.00 93.56 102 VAL A CA 1
ATOM 780 C C . VAL A 1 102 ? -17.129 -2.221 10.071 1.00 93.56 102 VAL A C 1
ATOM 782 O O . VAL A 1 102 ? -16.918 -1.207 9.398 1.00 93.56 102 VAL A O 1
ATOM 785 N N . PRO A 1 103 ? -17.548 -2.119 11.345 1.00 93.00 103 PRO A N 1
ATOM 786 C CA . PRO A 1 103 ? -17.757 -0.826 11.985 1.00 93.00 103 PRO A CA 1
ATOM 787 C C . PRO A 1 103 ? -16.417 -0.095 12.150 1.00 93.00 103 PRO A C 1
ATOM 789 O O . PRO A 1 103 ? -15.584 -0.497 12.952 1.00 93.00 103 PRO A O 1
ATOM 792 N N . THR A 1 104 ? -16.185 1.001 11.424 1.00 93.25 104 THR A N 1
ATOM 793 C CA . THR A 1 104 ? -14.927 1.769 11.517 1.00 93.25 104 THR A CA 1
ATOM 794 C C . THR A 1 104 ? -15.074 3.061 12.321 1.00 93.25 104 THR A C 1
ATOM 796 O O . THR A 1 104 ? -16.112 3.727 12.274 1.00 93.25 104 THR A O 1
ATOM 799 N N . ARG A 1 105 ? -14.015 3.478 13.023 1.00 93.06 105 ARG A N 1
ATOM 800 C CA . ARG A 1 105 ? -13.940 4.770 13.729 1.00 93.06 105 ARG A CA 1
ATOM 801 C C . ARG A 1 105 ? -12.834 5.640 13.144 1.00 93.06 105 ARG A C 1
ATOM 803 O O . ARG A 1 105 ? -11.752 5.154 12.851 1.00 93.06 105 ARG A O 1
ATOM 810 N N . ALA A 1 106 ? -13.087 6.946 13.052 1.00 87.50 106 ALA A N 1
ATOM 811 C CA . ALA A 1 106 ? -12.106 7.923 12.568 1.00 87.50 106 ALA A CA 1
ATOM 812 C C . ALA A 1 106 ? -11.031 8.288 13.611 1.00 87.50 106 ALA A C 1
ATOM 814 O O . ALA A 1 106 ? -9.985 8.834 13.273 1.00 87.50 106 ALA A O 1
ATOM 815 N N . LYS A 1 107 ? -11.286 8.024 14.898 1.00 88.44 107 LYS A N 1
ATOM 816 C CA . LYS A 1 107 ? -10.349 8.281 15.997 1.00 88.44 107 LYS A CA 1
ATOM 817 C C . LYS A 1 107 ? -10.190 7.024 16.834 1.00 88.44 107 LYS A C 1
ATOM 819 O O . LYS A 1 107 ? -11.149 6.272 17.001 1.00 88.44 107 LYS A O 1
ATOM 824 N N . LYS A 1 108 ? -8.989 6.838 17.381 1.00 88.00 108 LYS A N 1
ATOM 825 C CA . LYS A 1 108 ? -8.699 5.762 18.324 1.00 88.00 108 LYS A CA 1
ATOM 826 C C . LYS A 1 108 ? -9.551 5.931 19.581 1.00 88.00 108 LYS A C 1
ATOM 828 O O . LYS A 1 108 ? -9.491 6.980 20.221 1.00 88.00 108 LYS A O 1
ATOM 833 N N . ASP A 1 109 ? -10.273 4.879 19.939 1.00 88.88 109 ASP A N 1
ATOM 834 C CA . ASP A 1 109 ? -11.073 4.786 21.159 1.00 88.88 109 ASP A CA 1
ATOM 835 C C . ASP A 1 109 ? -10.643 3.573 22.004 1.00 88.88 109 ASP A C 1
ATOM 837 O O . ASP A 1 109 ? -9.960 2.674 21.502 1.00 88.88 109 ASP A O 1
ATOM 841 N N . LYS A 1 110 ? -11.009 3.544 23.291 1.00 84.31 110 LYS A N 1
ATOM 842 C CA . LYS A 1 110 ? -10.646 2.455 24.220 1.00 84.31 110 LYS A CA 1
ATOM 843 C C . LYS A 1 110 ? -11.262 1.113 23.829 1.00 84.31 110 LYS A C 1
ATOM 845 O O . LYS A 1 110 ? -10.606 0.091 24.001 1.00 84.31 110 LYS A O 1
ATOM 850 N N . ASP A 1 111 ? -12.455 1.147 23.245 1.00 87.12 111 ASP A N 1
ATOM 851 C CA . ASP A 1 111 ? -13.208 -0.044 22.844 1.00 87.12 111 ASP A CA 1
ATOM 852 C C . ASP A 1 111 ? -12.995 -0.400 21.361 1.00 87.12 111 ASP A C 1
ATOM 854 O O . ASP A 1 111 ? -13.695 -1.249 20.812 1.00 87.12 111 ASP A O 1
ATOM 858 N N . SER A 1 112 ? -12.035 0.259 20.694 1.00 90.19 112 SER A N 1
ATOM 859 C CA . SER A 1 112 ? -11.717 0.013 19.285 1.00 90.19 112 SER A CA 1
ATOM 860 C C . SER A 1 112 ? -10.487 -0.874 19.104 1.00 90.19 112 SER A C 1
ATOM 862 O O . SER A 1 112 ? -9.447 -0.662 19.732 1.00 90.19 112 SER A O 1
ATOM 864 N N . LEU A 1 113 ? -10.582 -1.839 18.190 1.00 92.56 113 LEU A N 1
ATOM 865 C CA . LEU A 1 113 ? -9.435 -2.609 17.723 1.00 92.56 113 LEU A CA 1
ATOM 866 C C . LEU A 1 113 ? -8.573 -1.737 16.817 1.00 92.56 113 LEU A C 1
ATOM 868 O O . LEU A 1 113 ? -9.080 -1.044 15.938 1.00 92.56 113 LEU A O 1
ATOM 872 N N . VAL A 1 114 ? -7.260 -1.783 17.015 1.00 91.88 114 VAL A N 1
ATOM 873 C CA . VAL A 1 114 ? -6.318 -1.019 16.195 1.00 91.88 114 VAL A CA 1
ATOM 874 C C . VAL A 1 114 ? -5.750 -1.927 15.117 1.00 91.88 114 VAL A C 1
ATOM 876 O O . VAL A 1 114 ? -5.068 -2.902 15.426 1.00 91.88 114 VAL A O 1
ATOM 879 N N . VAL A 1 115 ? -5.999 -1.578 13.857 1.00 91.38 115 VAL A N 1
ATOM 880 C CA . VAL A 1 115 ? -5.330 -2.195 12.710 1.00 91.38 115 VAL A CA 1
ATOM 881 C C . VAL A 1 115 ? -4.071 -1.394 12.414 1.00 91.38 115 VAL A C 1
ATOM 883 O O . VAL A 1 115 ? -4.140 -0.210 12.079 1.00 91.38 115 VAL A O 1
ATOM 886 N N . ASP A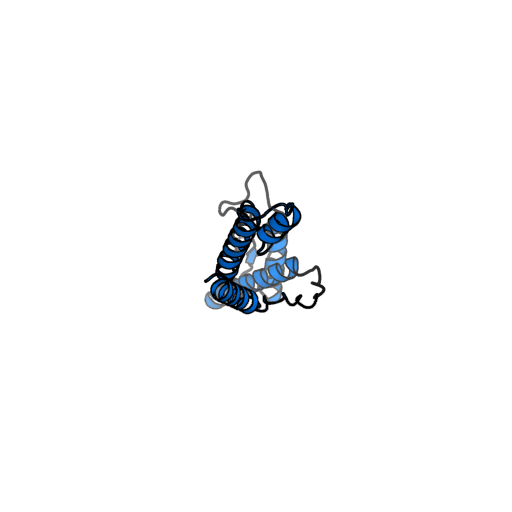 1 116 ? -2.924 -2.051 12.563 1.00 90.06 116 ASP A N 1
ATOM 887 C CA . ASP A 1 116 ? -1.617 -1.531 12.169 1.00 90.06 116 ASP A CA 1
ATOM 888 C C . ASP A 1 116 ? -1.162 -2.274 10.909 1.00 90.06 116 ASP A C 1
ATOM 890 O O . ASP A 1 116 ? -1.185 -3.506 10.863 1.00 90.06 116 ASP A O 1
ATOM 894 N N . TYR A 1 117 ? -0.777 -1.527 9.878 1.00 87.50 117 TYR A N 1
ATOM 895 C CA . TYR A 1 117 ? -0.277 -2.074 8.624 1.00 87.50 117 TYR A CA 1
ATOM 896 C C . TYR A 1 117 ? 1.016 -1.366 8.238 1.00 87.50 117 TYR A C 1
ATOM 898 O O . TYR A 1 117 ? 1.249 -0.199 8.562 1.00 87.50 117 TYR A O 1
ATOM 906 N N . LYS A 1 118 ? 1.871 -2.078 7.506 1.00 85.06 118 LYS A N 1
ATOM 907 C CA . LYS A 1 118 ? 3.131 -1.543 7.002 1.00 85.06 118 LYS A CA 1
ATOM 908 C C . LYS A 1 118 ? 3.119 -1.543 5.488 1.00 85.06 118 LYS A C 1
ATOM 910 O O . LYS A 1 118 ? 2.912 -2.580 4.864 1.00 85.06 118 LYS A O 1
ATOM 915 N N . ILE A 1 119 ? 3.447 -0.394 4.924 1.00 80.25 119 ILE A N 1
ATOM 916 C CA . ILE A 1 119 ? 3.730 -0.251 3.505 1.00 80.25 119 ILE A CA 1
ATOM 917 C C . ILE A 1 119 ? 5.232 -0.064 3.319 1.00 80.25 119 ILE A C 1
ATOM 919 O O . ILE A 1 119 ? 5.887 0.625 4.096 1.00 80.25 119 ILE A O 1
ATOM 923 N N . GLN A 1 120 ? 5.798 -0.688 2.289 1.00 78.38 120 GLN A N 1
ATOM 924 C CA . GLN A 1 120 ? 7.190 -0.483 1.915 1.00 78.38 120 GLN A CA 1
ATOM 925 C C . GLN A 1 120 ? 7.291 -0.161 0.427 1.00 78.38 120 GLN A C 1
ATOM 927 O O . GLN A 1 120 ? 6.954 -0.983 -0.422 1.00 78.38 120 GLN A O 1
ATOM 932 N N . VAL A 1 121 ? 7.814 1.025 0.114 1.00 74.62 121 VAL A N 1
ATOM 933 C CA . VAL A 1 121 ? 8.160 1.391 -1.261 1.00 74.62 121 VAL A CA 1
ATOM 934 C C . VAL A 1 121 ? 9.421 0.630 -1.670 1.00 74.62 121 VAL A C 1
ATOM 936 O O . VAL A 1 121 ? 10.474 0.757 -1.041 1.00 74.62 121 VAL A O 1
ATOM 939 N N . VAL A 1 122 ? 9.315 -0.175 -2.728 1.00 77.81 122 VAL A N 1
ATOM 940 C CA . VAL A 1 122 ? 10.438 -0.940 -3.282 1.00 77.81 122 VAL A CA 1
ATOM 941 C C . VAL A 1 122 ? 11.009 -0.205 -4.489 1.00 77.81 122 VAL A C 1
ATOM 943 O O . VAL A 1 122 ? 10.425 -0.187 -5.573 1.00 77.81 122 VAL A O 1
ATOM 946 N N . TYR A 1 123 ? 12.188 0.387 -4.308 1.00 73.19 123 TYR A N 1
ATOM 947 C CA . TYR A 1 123 ? 12.917 1.036 -5.391 1.00 73.19 123 TYR A CA 1
ATOM 948 C C . TYR A 1 123 ? 13.615 -0.001 -6.269 1.00 73.19 123 TYR A C 1
ATOM 950 O O . TYR A 1 123 ? 14.461 -0.767 -5.805 1.00 73.19 123 TYR A O 1
ATOM 958 N N . HIS A 1 124 ? 13.312 0.017 -7.564 1.00 69.31 124 HIS A N 1
ATOM 959 C CA . HIS A 1 124 ? 14.080 -0.728 -8.553 1.00 69.31 124 HIS A CA 1
ATOM 960 C C . HIS A 1 124 ? 15.247 0.140 -9.023 1.00 69.31 124 HIS A C 1
ATOM 962 O O . HIS A 1 124 ? 15.051 1.247 -9.523 1.00 69.31 124 HIS A O 1
ATOM 968 N N . ARG A 1 125 ? 16.482 -0.348 -8.859 1.00 69.31 125 ARG A N 1
ATOM 969 C CA . ARG A 1 125 ? 17.662 0.353 -9.378 1.00 69.31 125 ARG A CA 1
ATOM 970 C C . ARG A 1 125 ? 17.586 0.384 -10.905 1.00 69.31 125 ARG A C 1
ATOM 972 O O . ARG A 1 125 ? 17.615 -0.664 -11.545 1.00 69.31 125 ARG A O 1
ATOM 979 N N . ALA A 1 126 ? 17.519 1.589 -11.467 1.00 62.47 126 ALA A N 1
ATOM 980 C CA . ALA A 1 126 ? 17.491 1.815 -12.911 1.00 62.47 126 ALA A CA 1
ATOM 981 C C . ALA A 1 126 ? 18.825 1.483 -13.602 1.00 62.47 126 A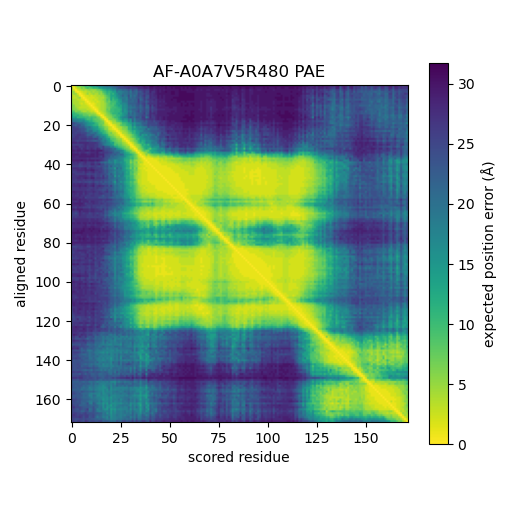LA A C 1
ATOM 983 O O . ALA A 1 126 ? 18.850 1.299 -14.813 1.00 62.47 126 ALA A O 1
ATOM 984 N N . ASN A 1 127 ? 19.924 1.355 -12.847 1.00 61.56 127 ASN A N 1
ATOM 985 C CA . ASN A 1 127 ? 21.229 0.977 -13.386 1.00 61.56 127 ASN A CA 1
ATOM 986 C C . ASN A 1 127 ? 21.311 -0.534 -13.666 1.00 61.56 127 ASN A C 1
ATOM 988 O O . ASN A 1 127 ? 22.148 -1.242 -13.106 1.00 61.56 127 ASN A O 1
ATOM 992 N N . ARG A 1 128 ? 20.401 -1.047 -14.495 1.00 58.94 128 ARG A N 1
ATOM 993 C CA . ARG A 1 128 ? 20.659 -2.286 -15.224 1.00 58.94 128 ARG A CA 1
ATOM 994 C C . ARG A 1 128 ? 21.487 -1.888 -16.431 1.00 58.94 128 ARG A C 1
ATOM 996 O O . ARG A 1 128 ? 21.072 -1.010 -17.181 1.00 58.94 128 ARG A O 1
ATOM 1003 N N . TYR A 1 129 ? 22.647 -2.510 -16.605 1.00 68.25 129 TYR A N 1
ATOM 1004 C CA . TYR A 1 129 ? 23.380 -2.389 -17.856 1.00 68.25 129 TYR A CA 1
ATOM 1005 C C . TYR A 1 129 ? 22.495 -2.980 -18.958 1.00 68.25 129 TYR A C 1
ATOM 1007 O O . TYR A 1 129 ? 22.304 -4.193 -19.034 1.00 68.25 129 TYR A O 1
ATOM 1015 N N . GLN A 1 130 ? 21.853 -2.103 -19.727 1.00 68.62 130 GLN A N 1
ATOM 1016 C CA . GLN A 1 130 ? 21.011 -2.487 -20.847 1.00 68.62 130 GLN A CA 1
ATOM 1017 C C . GLN A 1 130 ? 21.938 -2.717 -22.033 1.00 68.62 130 GLN A C 1
ATOM 1019 O O . GLN A 1 130 ? 22.424 -1.765 -22.643 1.00 68.62 130 GLN A O 1
ATOM 1024 N N . TRP A 1 131 ? 22.213 -3.986 -22.326 1.00 67.00 131 TRP A N 1
ATOM 1025 C CA . TRP A 1 131 ? 22.841 -4.348 -23.589 1.00 67.00 131 TRP A CA 1
ATOM 1026 C C . TRP A 1 131 ? 21.967 -3.842 -24.752 1.00 67.00 131 TRP A C 1
ATOM 1028 O O . TRP A 1 131 ? 20.735 -3.838 -24.630 1.00 67.00 131 TRP A O 1
ATOM 1038 N N . PRO A 1 132 ? 22.577 -3.367 -25.854 1.00 76.25 132 PRO A N 1
ATOM 1039 C CA . PRO A 1 132 ? 21.835 -2.898 -27.018 1.00 76.25 132 PRO A CA 1
ATOM 1040 C C . PRO A 1 132 ? 20.867 -3.975 -27.525 1.00 76.25 132 PRO A C 1
ATOM 1042 O O . PRO A 1 132 ? 21.121 -5.173 -27.399 1.00 76.25 132 PRO A O 1
ATOM 1045 N N . GLN A 1 133 ? 19.733 -3.545 -28.084 1.00 78.38 133 GLN A N 1
ATOM 1046 C CA . GLN A 1 133 ? 18.751 -4.472 -28.652 1.00 78.38 133 GLN A CA 1
ATOM 1047 C C . GLN A 1 133 ? 19.398 -5.325 -29.761 1.00 78.38 133 GLN A C 1
ATOM 1049 O O . GLN A 1 133 ? 20.242 -4.796 -30.494 1.00 78.38 133 GLN A O 1
ATOM 1054 N N . PRO A 1 134 ? 19.002 -6.607 -29.918 1.00 77.88 134 PRO A N 1
ATOM 1055 C CA . PRO A 1 134 ? 19.520 -7.451 -30.991 1.00 77.88 134 PRO A CA 1
ATOM 1056 C C . PRO A 1 134 ? 19.418 -6.749 -32.354 1.00 77.88 134 PRO A C 1
ATOM 1058 O O . PRO A 1 134 ? 18.349 -6.272 -32.736 1.00 77.88 134 PRO A O 1
ATOM 1061 N N . GLY A 1 135 ? 20.534 -6.668 -33.077 1.00 73.81 135 GLY A N 1
ATOM 1062 C CA . GLY A 1 135 ? 20.634 -6.079 -34.417 1.00 73.81 135 GLY A CA 1
ATOM 1063 C C . GLY A 1 135 ? 21.193 -4.654 -34.447 1.00 73.81 135 GLY A C 1
ATOM 1064 O O . GLY A 1 135 ? 21.587 -4.179 -35.513 1.00 73.81 135 GLY A O 1
ATOM 1065 N N . VAL A 1 136 ? 21.279 -3.967 -33.302 1.00 81.50 136 VAL A N 1
ATOM 1066 C CA . VAL A 1 136 ? 21.858 -2.613 -33.223 1.00 81.50 136 VAL A CA 1
ATOM 1067 C C . VAL A 1 136 ? 23.359 -2.641 -33.521 1.00 81.50 136 VAL A C 1
ATOM 1069 O O . VAL A 1 136 ? 23.859 -1.757 -34.216 1.00 81.50 136 VAL A O 1
ATOM 1072 N N . LEU A 1 137 ? 24.081 -3.666 -33.060 1.00 81.94 137 LEU A N 1
ATOM 1073 C CA . LEU A 1 137 ? 25.516 -3.801 -33.318 1.00 81.94 137 LEU A CA 1
ATOM 1074 C C . LEU A 1 137 ? 25.786 -4.064 -34.800 1.00 81.94 137 LEU A C 1
ATOM 1076 O O . LEU A 1 137 ? 26.669 -3.434 -35.387 1.00 81.94 137 LEU A O 1
ATOM 1080 N N . THR A 1 138 ? 24.987 -4.930 -35.423 1.00 80.06 138 THR A N 1
ATOM 1081 C CA . THR A 1 138 ? 25.048 -5.181 -36.867 1.00 80.06 138 THR A CA 1
ATOM 1082 C C . THR A 1 138 ? 24.707 -3.924 -37.673 1.00 80.06 138 THR A C 1
ATOM 1084 O O . THR A 1 138 ? 25.434 -3.583 -38.606 1.00 80.06 138 THR A O 1
ATOM 1087 N N . ALA A 1 139 ? 23.654 -3.186 -37.306 1.00 82.56 139 ALA A N 1
ATOM 1088 C CA . ALA A 1 139 ? 23.256 -1.955 -37.996 1.00 82.56 139 ALA A CA 1
ATOM 1089 C C . ALA A 1 139 ? 24.331 -0.856 -37.912 1.00 82.56 139 ALA A C 1
ATOM 1091 O O . ALA A 1 139 ? 24.637 -0.205 -38.909 1.00 82.56 139 ALA A O 1
ATOM 1092 N N . LEU A 1 140 ? 24.952 -0.676 -36.743 1.00 82.06 140 LEU A N 1
ATOM 1093 C CA . LEU A 1 140 ? 26.036 0.294 -36.562 1.00 82.06 140 LEU A CA 1
ATOM 1094 C C . LEU A 1 140 ? 27.293 -0.103 -37.337 1.00 82.06 140 LEU A C 1
ATOM 1096 O O . LEU A 1 140 ? 27.918 0.732 -37.986 1.00 82.06 140 LEU A O 1
ATOM 1100 N N . THR A 1 141 ? 27.640 -1.388 -37.296 1.00 80.62 141 THR A N 1
ATOM 1101 C CA . THR A 1 141 ? 28.831 -1.920 -37.963 1.00 80.62 141 THR A CA 1
ATOM 1102 C C . THR A 1 141 ? 28.692 -1.821 -39.483 1.00 80.62 141 THR A C 1
ATOM 1104 O O . THR A 1 141 ? 29.618 -1.384 -40.156 1.00 80.62 141 THR A O 1
ATOM 1107 N N . THR A 1 142 ? 27.514 -2.136 -40.026 1.00 76.75 142 THR A N 1
ATOM 1108 C CA . THR A 1 142 ? 27.221 -1.996 -41.464 1.00 76.75 142 THR A CA 1
ATOM 1109 C C . THR A 1 142 ? 27.112 -0.536 -41.913 1.00 76.75 142 THR A C 1
ATOM 1111 O O . THR A 1 142 ? 27.524 -0.218 -43.025 1.00 76.75 142 THR A O 1
ATOM 1114 N N . GLY A 1 143 ? 26.613 0.365 -41.060 1.00 75.00 143 GLY A N 1
ATOM 1115 C CA . GLY A 1 143 ? 26.462 1.788 -41.380 1.00 75.00 143 GLY A CA 1
ATOM 1116 C C . GLY A 1 143 ? 27.768 2.594 -41.447 1.00 75.00 143 GLY A C 1
ATOM 1117 O O . GLY A 1 143 ? 27.778 3.662 -42.054 1.00 75.00 143 GLY A O 1
ATOM 1118 N N . ILE A 1 144 ? 28.862 2.108 -40.848 1.00 69.88 144 ILE A N 1
ATOM 1119 C CA . ILE A 1 144 ? 30.158 2.819 -40.759 1.00 69.88 144 ILE A CA 1
ATOM 1120 C C . ILE A 1 144 ? 31.184 2.314 -41.802 1.00 69.88 144 ILE A C 1
ATOM 1122 O O . ILE A 1 144 ? 32.262 2.887 -41.952 1.00 69.88 144 ILE A O 1
ATOM 1126 N N . MET A 1 145 ? 30.866 1.265 -42.564 1.00 65.25 145 MET A N 1
ATOM 1127 C CA . MET A 1 145 ? 31.834 0.567 -43.419 1.00 65.25 145 MET A CA 1
ATOM 1128 C C . MET A 1 145 ? 32.074 1.207 -44.789 1.00 65.25 145 MET A C 1
ATOM 1130 O O . MET A 1 145 ? 31.152 1.669 -45.465 1.00 65.25 145 MET A O 1
ATOM 1134 N N . VAL A 1 146 ? 33.339 1.184 -45.222 1.00 68.69 146 VAL A N 1
ATOM 1135 C CA . VAL A 1 146 ? 33.785 1.674 -46.530 1.00 68.69 146 VAL A CA 1
ATOM 1136 C C . VAL A 1 146 ? 34.457 0.519 -47.265 1.00 68.69 146 VAL A C 1
ATOM 1138 O O . VAL A 1 146 ? 35.651 0.262 -47.111 1.00 68.69 146 VAL A O 1
ATOM 1141 N N . PHE A 1 147 ? 33.704 -0.137 -48.150 1.00 58.97 147 PHE A N 1
ATOM 1142 C CA . PHE A 1 147 ? 34.188 -1.290 -48.907 1.00 58.97 147 PHE A CA 1
ATOM 1143 C C . PHE A 1 147 ? 35.309 -0.916 -49.890 1.00 58.97 147 PHE A C 1
ATOM 1145 O O . PHE A 1 147 ? 35.074 -0.597 -51.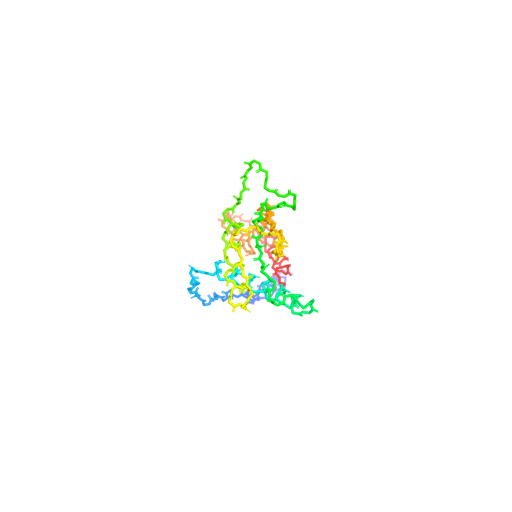057 1.00 58.97 147 PHE A O 1
ATOM 1152 N N . ARG A 1 148 ? 36.562 -1.009 -49.443 1.00 56.03 148 ARG A N 1
ATOM 1153 C CA . ARG A 1 148 ? 37.748 -1.017 -50.310 1.00 56.03 148 ARG A CA 1
ATOM 1154 C C . ARG A 1 148 ? 38.608 -2.225 -49.961 1.00 56.03 148 ARG A C 1
ATOM 1156 O O . ARG A 1 148 ? 39.278 -2.224 -48.940 1.00 56.03 148 ARG A O 1
ATOM 1163 N N . ASN A 1 149 ? 38.565 -3.243 -50.828 1.00 56.88 149 ASN A N 1
ATOM 1164 C CA . ASN A 1 149 ? 39.286 -4.518 -50.704 1.00 56.88 149 ASN A CA 1
ATOM 1165 C C . ASN A 1 149 ? 39.126 -5.153 -49.303 1.00 56.88 149 ASN A C 1
ATOM 1167 O O . ASN A 1 149 ? 39.993 -5.003 -48.450 1.00 56.88 149 ASN A O 1
ATOM 1171 N N . ALA A 1 150 ? 37.984 -5.814 -49.068 1.00 62.19 150 ALA A N 1
ATOM 1172 C CA . ALA A 1 150 ? 37.329 -5.898 -47.757 1.00 62.19 150 ALA A CA 1
ATOM 1173 C C . ALA A 1 150 ? 37.338 -7.288 -47.063 1.00 62.19 150 ALA A C 1
ATOM 1175 O O . ALA A 1 150 ? 36.272 -7.865 -46.857 1.00 62.19 150 ALA A O 1
ATOM 1176 N N . PRO A 1 151 ? 38.486 -7.859 -46.649 1.00 73.94 151 PRO A N 1
ATOM 1177 C CA . PRO A 1 151 ? 38.479 -9.054 -45.806 1.00 73.94 151 PRO A CA 1
ATOM 1178 C C . PRO A 1 151 ? 38.125 -8.734 -44.342 1.00 73.94 151 PRO A C 1
ATOM 1180 O O . PRO A 1 151 ? 37.449 -9.525 -43.690 1.00 73.94 151 PRO A O 1
ATOM 1183 N N . TRP A 1 152 ? 38.547 -7.575 -43.820 1.00 74.12 152 TRP A N 1
ATOM 1184 C CA . TRP A 1 152 ? 38.362 -7.219 -42.406 1.00 74.12 152 TRP A CA 1
ATOM 1185 C C . TRP A 1 152 ? 36.947 -6.711 -42.092 1.00 74.12 152 TRP A C 1
ATOM 1187 O O . TRP A 1 152 ? 36.415 -6.998 -41.024 1.00 74.12 152 TRP A O 1
ATOM 1197 N N . GLU A 1 153 ? 36.303 -6.024 -43.038 1.00 76.94 153 GLU A N 1
ATOM 1198 C CA . GLU A 1 153 ? 34.938 -5.515 -42.855 1.00 76.94 153 GLU A CA 1
ATOM 1199 C C . GLU A 1 153 ? 33.904 -6.650 -42.808 1.00 76.94 153 GLU A C 1
ATOM 1201 O O . GLU A 1 153 ? 33.026 -6.660 -41.948 1.00 76.94 153 GLU A O 1
ATOM 1206 N N . ILE A 1 154 ? 34.070 -7.683 -43.645 1.00 76.38 154 ILE A N 1
ATOM 1207 C CA . ILE A 1 154 ? 33.214 -8.881 -43.620 1.00 76.38 154 ILE A CA 1
ATOM 1208 C C . ILE A 1 154 ? 33.349 -9.621 -42.281 1.00 76.38 154 ILE A C 1
ATOM 1210 O O . ILE A 1 154 ? 32.349 -10.068 -41.718 1.00 76.38 154 ILE A O 1
ATOM 1214 N N . ALA A 1 155 ? 34.569 -9.720 -41.742 1.00 80.00 155 ALA A N 1
ATOM 1215 C CA . ALA A 1 155 ? 34.808 -10.340 -40.440 1.00 80.00 155 ALA A CA 1
ATOM 1216 C C . ALA A 1 155 ? 34.140 -9.557 -39.296 1.00 80.00 155 ALA A C 1
ATOM 1218 O O . ALA A 1 155 ? 33.561 -10.162 -38.395 1.00 80.00 155 ALA A O 1
ATOM 1219 N N . ALA A 1 156 ? 34.165 -8.223 -39.355 1.00 79.69 156 ALA A N 1
ATOM 1220 C CA . ALA A 1 156 ? 33.514 -7.369 -38.367 1.00 79.69 156 ALA A CA 1
ATOM 1221 C C . ALA A 1 156 ? 31.977 -7.486 -38.406 1.00 79.69 156 ALA A C 1
ATOM 1223 O O . ALA A 1 156 ? 31.357 -7.592 -37.349 1.00 79.69 156 ALA A O 1
ATOM 1224 N N . ILE A 1 157 ? 31.359 -7.566 -39.594 1.00 79.62 157 ILE A N 1
ATOM 1225 C CA . ILE A 1 157 ? 29.910 -7.824 -39.720 1.00 79.62 157 ILE A CA 1
ATOM 1226 C C . ILE A 1 157 ? 29.553 -9.205 -39.158 1.00 79.62 157 ILE A C 1
ATOM 1228 O O . ILE A 1 157 ? 28.587 -9.330 -38.409 1.00 79.62 157 ILE A O 1
ATOM 1232 N N . ALA A 1 158 ? 30.333 -10.240 -39.487 1.00 81.50 158 ALA A N 1
ATOM 1233 C CA . ALA A 1 158 ? 30.084 -11.596 -39.002 1.00 81.50 158 ALA A CA 1
ATOM 1234 C C . ALA A 1 158 ? 30.190 -11.694 -37.469 1.00 81.50 158 ALA A C 1
ATOM 1236 O O . ALA A 1 158 ? 29.380 -12.372 -36.837 1.00 81.50 158 ALA A O 1
ATOM 1237 N N . ALA A 1 159 ? 31.146 -10.982 -36.864 1.00 82.88 159 ALA A N 1
ATOM 1238 C CA . ALA A 1 159 ? 31.283 -10.904 -35.413 1.00 82.88 159 ALA A CA 1
ATOM 1239 C C . ALA A 1 159 ? 30.096 -10.177 -34.757 1.00 82.88 159 ALA A C 1
ATOM 1241 O O . ALA A 1 159 ? 29.555 -10.670 -33.767 1.00 82.88 159 ALA A O 1
ATOM 1242 N N . ALA A 1 160 ? 29.652 -9.051 -35.328 1.00 81.94 160 ALA A N 1
ATOM 1243 C CA . ALA A 1 160 ? 28.488 -8.313 -34.836 1.00 81.94 160 ALA A CA 1
ATOM 1244 C C . ALA A 1 160 ? 27.196 -9.145 -34.935 1.00 81.94 160 ALA A C 1
ATOM 1246 O O . ALA A 1 160 ? 26.449 -9.233 -33.964 1.00 81.94 160 ALA A O 1
ATOM 1247 N N . ALA A 1 161 ? 26.986 -9.832 -36.061 1.00 81.62 161 ALA A N 1
ATOM 1248 C CA . ALA A 1 161 ? 25.836 -10.710 -36.265 1.00 81.62 161 ALA A CA 1
ATOM 1249 C C . ALA A 1 161 ? 25.844 -11.914 -35.309 1.00 81.62 161 ALA A C 1
ATOM 1251 O O . ALA A 1 161 ? 24.797 -12.296 -34.792 1.00 81.62 161 ALA A O 1
ATOM 1252 N N . GLY A 1 162 ? 27.018 -12.495 -35.036 1.00 81.50 162 GLY A N 1
ATOM 1253 C CA . GLY A 1 162 ? 27.167 -13.567 -34.051 1.00 81.50 162 GLY A CA 1
ATOM 1254 C C . GLY A 1 162 ? 26.834 -13.109 -32.629 1.00 81.50 162 GLY A C 1
ATOM 1255 O O . GLY A 1 162 ? 26.125 -13.812 -31.912 1.00 81.50 162 GLY A O 1
ATOM 1256 N N . ALA A 1 163 ? 27.287 -11.914 -32.238 1.00 83.00 163 ALA A N 1
ATOM 1257 C CA . ALA A 1 163 ? 26.959 -11.324 -30.941 1.00 83.00 163 ALA A CA 1
ATOM 1258 C C . ALA A 1 163 ? 25.455 -11.015 -30.811 1.00 83.00 163 ALA A C 1
ATOM 1260 O O . ALA A 1 163 ? 24.844 -11.359 -29.800 1.00 83.00 163 ALA A O 1
ATOM 1261 N N . ASP A 1 164 ? 24.845 -10.439 -31.854 1.00 81.75 164 ASP A N 1
ATOM 1262 C CA . ASP A 1 164 ? 23.403 -10.168 -31.904 1.00 81.75 164 ASP A CA 1
ATOM 1263 C C . ASP A 1 164 ? 22.571 -11.467 -31.836 1.00 81.75 164 ASP A C 1
ATOM 1265 O O . ASP A 1 164 ? 21.545 -11.516 -31.154 1.00 81.75 164 ASP A O 1
ATOM 1269 N N . ALA A 1 165 ? 23.023 -12.540 -32.497 1.00 78.81 165 ALA A N 1
ATOM 1270 C CA . ALA A 1 165 ? 22.351 -13.838 -32.494 1.00 78.81 165 ALA A CA 1
ATOM 1271 C C . ALA A 1 165 ? 22.415 -14.532 -31.125 1.00 78.81 165 ALA A C 1
ATOM 1273 O O . ALA A 1 165 ? 21.389 -15.011 -30.644 1.00 78.81 165 ALA A O 1
ATOM 1274 N N . LEU A 1 166 ? 23.585 -14.542 -30.476 1.00 78.69 166 LEU A N 1
ATOM 1275 C CA . LEU A 1 166 ? 23.752 -15.106 -29.131 1.00 78.69 166 LEU A CA 1
ATOM 1276 C C . LEU A 1 166 ? 22.844 -14.400 -28.115 1.00 78.69 166 LEU A C 1
ATOM 1278 O O . LEU A 1 166 ? 22.156 -15.054 -27.334 1.00 78.69 166 LEU A O 1
ATOM 1282 N N . TRP A 1 167 ? 22.758 -13.072 -28.189 1.00 70.31 167 TRP A N 1
ATOM 1283 C CA . TRP A 1 167 ? 21.885 -12.299 -27.308 1.00 70.31 167 TRP A CA 1
ATOM 1284 C C . TRP A 1 167 ? 20.396 -12.563 -27.568 1.00 70.31 167 TRP A C 1
ATOM 1286 O O . TRP A 1 167 ? 19.610 -12.667 -26.629 1.00 70.31 167 TRP A O 1
ATOM 1296 N N . SER A 1 168 ? 19.990 -12.745 -28.830 1.00 65.44 168 SER A N 1
ATOM 1297 C CA . SER A 1 168 ? 18.589 -13.042 -29.162 1.00 65.44 168 SER A CA 1
ATOM 1298 C C . SER A 1 168 ? 18.066 -14.339 -28.530 1.00 65.44 168 SER A C 1
ATOM 1300 O O . SER A 1 168 ? 16.870 -14.444 -28.272 1.00 65.44 168 SER A O 1
ATOM 1302 N N . THR A 1 169 ? 18.955 -15.295 -28.240 1.00 65.69 169 THR A N 1
ATOM 1303 C CA . THR A 1 169 ? 18.598 -16.572 -27.605 1.00 65.69 169 THR A CA 1
ATOM 1304 C C . THR A 1 169 ? 18.515 -16.514 -26.079 1.00 65.69 169 THR A C 1
ATOM 1306 O O . THR A 1 169 ? 17.920 -17.403 -25.482 1.00 65.69 169 THR A O 1
ATOM 1309 N N . GLU A 1 170 ? 19.072 -15.480 -25.438 1.00 56.53 170 GLU A N 1
ATOM 1310 C CA . GLU A 1 170 ? 18.998 -15.294 -23.978 1.00 56.53 170 GLU A CA 1
ATOM 1311 C C . GLU A 1 170 ? 17.756 -14.501 -23.530 1.00 56.53 170 GLU A C 1
ATOM 1313 O O . GLU A 1 170 ? 17.434 -14.469 -22.344 1.00 56.53 170 GLU A O 1
ATOM 1318 N N . VAL A 1 171 ? 17.056 -13.843 -24.463 1.00 52.97 171 VAL A N 1
ATOM 1319 C CA . VAL A 1 171 ? 15.915 -12.946 -24.180 1.00 52.97 171 VAL A CA 1
ATOM 1320 C C . VAL A 1 171 ? 14.546 -13.643 -24.359 1.00 52.97 171 VAL A C 1
ATOM 1322 O O . VAL A 1 171 ? 13.505 -13.016 -24.158 1.00 52.97 171 VAL A O 1
ATOM 1325 N N . THR A 1 172 ? 14.527 -14.941 -24.688 1.00 44.66 172 THR A N 1
ATOM 1326 C CA . THR A 1 172 ? 13.328 -15.812 -24.675 1.00 44.66 172 THR A CA 1
ATOM 1327 C C . THR A 1 172 ? 13.282 -16.684 -23.434 1.00 44.66 172 THR A C 1
ATOM 1329 O O . THR A 1 172 ? 12.207 -16.733 -22.799 1.00 44.66 172 THR A O 1
#

Mean predicted aligned error: 16.21 Å

Radius of gyration: 30.8 Å; Cα contacts (8 Å, |Δi|>4): 135; chains: 1; bounding box: 61×40×83 Å

Solvent-accessible surface area (backbone atoms only — not comparable to full-atom values): 10591 Å² total; per-residue (Å²): 127,67,72,65,53,55,51,54,55,53,54,58,65,63,69,65,74,66,82,72,83,73,83,74,76,73,78,85,70,84,74,65,94,54,55,75,61,51,55,51,50,54,53,25,41,53,53,27,49,54,50,49,53,52,30,56,76,72,69,43,63,89,46,31,35,19,75,53,80,30,37,65,39,94,91,49,60,61,98,81,45,65,46,75,65,39,52,55,49,46,56,46,27,53,51,34,28,48,73,74,64,43,46,70,42,98,59,89,50,94,79,35,48,76,47,81,60,79,53,78,90,80,82,77,79,78,86,60,87,77,73,76,62,71,50,51,59,33,52,54,53,62,73,72,63,77,92,67,89,58,70,66,60,55,51,51,43,52,51,29,45,51,54,27,51,58,52,56,69,73,78,114

Sequence (172 aa):
MGKRWLLCLAVVLVAGCSRIPQPSSYSFSQQQKMQAAYHWQVLANDVADQINSVLVSRGYLDTPVYVKHSCGQPAGCGKEGTFAFDEAFNDLLTSQLVNFGVPTRAKKDKDSLVVDYKIQVVYHRANRYQWPQPGVLTALTTGIMVFRNAPWEIAAIAAAAGADALWSTEVT

Secondary structure (DSSP, 8-state):
-HHHHHHHHHHHHHTT-------PPPP-----TTHHHHHHHHHHHHHHHHHHHHHHHHT-TTS-EEEPPP-SSTT---TT---HHHHHHHHHHHHHHHHTT--B-SS--TTSEEE-------PPPS----PPPTTHHHHHHHHT---SS-HHHHHHHHHHHHHHHHHHHH--

pLDDT: mean 77.01, std 14.05, range [44.66, 96.12]

Nearest PDB structures (foldseek):
  7ezy-assembly1_B  TM=5.542E-01  e=2.308E+00  Oceanimonas smirnovii
  5cee-assembly1_A-2  TM=2.039E-01  e=4.675E+00  Aster yellows witches'-broom phytoplasma AYWB